Protein AF-A0A9P6FT34-F1 (afdb_monomer)

Mean predicted aligned error: 4.83 Å

Radius of gyration: 18.12 Å; Cα contacts (8 Å, |Δi|>4): 165; chains: 1; bounding box: 45×29×55 Å

InterPro domains:
  IPR000791 Acetate transporter GPR1/Ato2/SatP-like [PF01184] (1-145)
  IPR051633 Acetate Uptake Transporter [PTHR31123] (1-149)

Structure (mmCIF, N/CA/C/O backbone):
data_AF-A0A9P6FT34-F1
#
_entry.id   AF-A0A9P6FT34-F1
#
loop_
_atom_site.group_PDB
_atom_site.id
_atom_site.type_symbol
_atom_site.label_atom_id
_atom_site.label_alt_id
_atom_site.label_comp_id
_atom_site.label_asym_id
_atom_site.label_entity_id
_atom_site.label_seq_id
_atom_site.pdbx_PDB_ins_code
_atom_site.Cartn_x
_atom_site.Cartn_y
_atom_site.Cartn_z
_atom_site.occupancy
_atom_site.B_iso_or_equiv
_atom_site.auth_seq_id
_atom_site.auth_comp_id
_atom_site.auth_asym_id
_atom_site.auth_atom_id
_atom_site.pdbx_PDB_model_num
ATOM 1 N N . VAL A 1 1 ? -8.422 -10.442 0.093 1.00 89.81 1 VAL A N 1
ATOM 2 C CA . VAL A 1 1 ? -9.674 -10.692 -0.668 1.00 89.81 1 VAL A CA 1
ATOM 3 C C . VAL A 1 1 ? -10.761 -11.310 0.201 1.00 89.81 1 VAL A C 1
ATOM 5 O O . VAL A 1 1 ? -11.722 -10.615 0.478 1.00 89.81 1 VAL A O 1
ATOM 8 N N . ILE A 1 2 ? -10.611 -12.550 0.692 1.00 95.38 2 ILE A N 1
ATOM 9 C CA . ILE A 1 2 ? -11.670 -13.236 1.471 1.00 95.38 2 ILE A CA 1
ATOM 10 C C . ILE A 1 2 ? -12.137 -12.408 2.678 1.00 95.38 2 ILE A C 1
ATOM 12 O O . ILE A 1 2 ? -13.333 -12.190 2.832 1.00 95.38 2 ILE A O 1
ATOM 16 N N . ALA A 1 3 ? -11.204 -11.873 3.473 1.00 92.62 3 ALA A N 1
ATOM 17 C CA . ALA A 1 3 ? -11.532 -10.989 4.594 1.00 92.62 3 ALA A CA 1
ATOM 18 C C . ALA A 1 3 ? -12.392 -9.782 4.168 1.00 92.62 3 ALA A C 1
ATOM 20 O O . ALA A 1 3 ? -13.365 -9.464 4.835 1.00 92.62 3 ALA A O 1
ATOM 21 N N . GLY A 1 4 ? -12.110 -9.166 3.015 1.00 93.19 4 GLY A N 1
ATOM 22 C CA . GLY A 1 4 ? -12.901 -8.038 2.516 1.00 93.19 4 GLY A CA 1
ATOM 23 C C . GLY A 1 4 ? -14.328 -8.422 2.119 1.00 93.19 4 GLY A C 1
ATOM 24 O O . GLY A 1 4 ? -15.268 -7.684 2.398 1.00 93.19 4 GLY A O 1
ATOM 25 N N . LEU A 1 5 ? -14.529 -9.612 1.546 1.00 94.94 5 LEU A N 1
ATOM 26 C CA . LEU A 1 5 ? -15.878 -10.119 1.263 1.00 94.94 5 LEU A CA 1
ATOM 27 C C . LEU A 1 5 ? -16.682 -10.349 2.554 1.00 94.94 5 LEU A C 1
ATOM 29 O O . LEU A 1 5 ? -17.882 -10.078 2.592 1.00 94.94 5 LEU A O 1
ATOM 33 N N . LEU A 1 6 ? -16.020 -10.809 3.619 1.00 94.38 6 LEU A N 1
ATOM 34 C CA . LEU A 1 6 ? -16.639 -10.987 4.935 1.00 94.38 6 LEU A CA 1
ATOM 35 C C . LEU A 1 6 ? -16.949 -9.643 5.614 1.00 94.38 6 LEU A C 1
ATOM 37 O O . LEU A 1 6 ? -18.023 -9.492 6.187 1.00 94.38 6 LEU A O 1
ATOM 41 N N . GLU A 1 7 ? -16.074 -8.644 5.488 1.00 91.75 7 GLU A N 1
ATOM 42 C CA . GLU A 1 7 ? -16.335 -7.287 5.988 1.00 91.75 7 GLU A CA 1
ATOM 43 C C . GLU A 1 7 ? -17.532 -6.631 5.288 1.00 91.75 7 GLU A C 1
ATOM 45 O O . GLU A 1 7 ? -18.378 -6.030 5.951 1.00 91.75 7 GLU A O 1
ATOM 50 N N . PHE A 1 8 ? -17.675 -6.805 3.967 1.00 89.88 8 PHE A N 1
ATOM 51 C CA . PHE A 1 8 ? -18.867 -6.335 3.252 1.00 89.88 8 PHE A CA 1
ATOM 52 C C . PHE A 1 8 ? -20.144 -7.004 3.761 1.00 89.88 8 PHE A C 1
ATOM 54 O O . PHE A 1 8 ? -21.155 -6.326 3.949 1.00 89.88 8 PHE A O 1
ATOM 61 N N . ARG A 1 9 ? -20.097 -8.312 4.042 1.00 90.62 9 ARG A N 1
ATOM 62 C CA . ARG A 1 9 ? -21.224 -9.032 4.650 1.00 90.62 9 ARG A CA 1
ATOM 63 C C . ARG A 1 9 ? -21.589 -8.474 6.031 1.00 90.62 9 ARG A C 1
ATOM 65 O O . ARG A 1 9 ? -22.766 -8.462 6.377 1.00 90.62 9 ARG A O 1
ATOM 72 N N . ASN A 1 10 ? -20.608 -7.983 6.784 1.00 90.62 10 ASN A N 1
ATOM 73 C CA . ASN A 1 10 ? 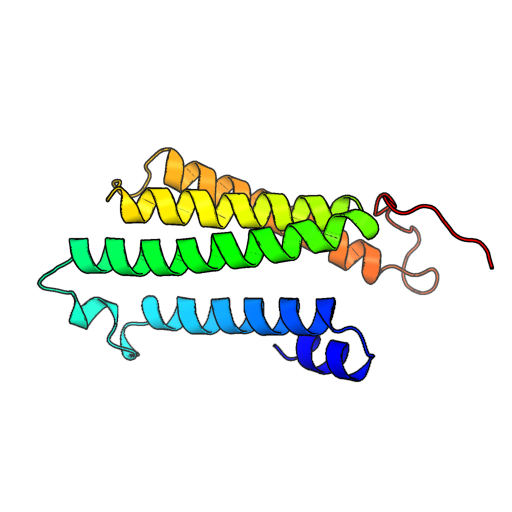-20.804 -7.370 8.098 1.00 90.62 10 ASN A CA 1
ATOM 74 C C . ASN A 1 10 ? -21.192 -5.877 8.029 1.00 90.62 10 ASN A C 1
ATOM 76 O O . ASN A 1 10 ? -21.310 -5.229 9.067 1.00 90.62 10 ASN A O 1
ATOM 80 N N . GLY A 1 11 ? -21.390 -5.314 6.831 1.00 90.19 11 GLY A N 1
ATOM 81 C CA . GLY A 1 11 ? -21.742 -3.902 6.639 1.00 90.19 11 GLY A CA 1
ATOM 82 C C . GLY A 1 11 ? -20.564 -2.929 6.769 1.00 90.19 11 GLY A C 1
ATOM 83 O O . GLY A 1 11 ? -20.767 -1.715 6.748 1.00 90.19 11 GLY A O 1
ATOM 84 N N . ASN A 1 12 ? -19.329 -3.426 6.873 1.00 91.31 12 ASN A N 1
ATOM 85 C CA . ASN A 1 12 ? -18.129 -2.599 6.927 1.00 91.31 12 ASN A CA 1
ATOM 86 C C . ASN A 1 12 ? -17.587 -2.330 5.516 1.00 91.31 12 ASN A C 1
ATOM 88 O O . ASN A 1 12 ? -16.681 -3.004 5.021 1.00 91.31 12 ASN A O 1
ATOM 92 N N . THR A 1 13 ? -18.126 -1.301 4.861 1.00 93.12 13 THR A N 1
ATOM 93 C CA . THR A 1 13 ? -17.718 -0.904 3.502 1.00 93.12 13 THR A CA 1
ATOM 94 C C . THR A 1 13 ? -16.241 -0.513 3.415 1.00 93.12 13 THR A C 1
ATOM 96 O O . THR A 1 13 ? -15.585 -0.804 2.411 1.00 93.12 13 THR A O 1
ATOM 99 N N . PHE A 1 14 ? -15.697 0.126 4.457 1.00 92.44 14 PHE A N 1
ATOM 100 C CA . PHE A 1 14 ? -14.294 0.545 4.483 1.00 92.44 14 PHE A CA 1
ATOM 101 C C . PHE A 1 14 ? -13.353 -0.665 4.547 1.00 92.44 14 PHE A C 1
ATOM 103 O O . PHE A 1 14 ? -12.463 -0.803 3.703 1.00 92.44 14 PHE A O 1
ATOM 110 N N . GLY A 1 15 ? -13.583 -1.575 5.500 1.00 90.31 15 GLY A N 1
ATOM 111 C CA . GLY A 1 15 ? -12.824 -2.822 5.625 1.00 90.31 15 GLY A CA 1
ATOM 112 C C . GLY A 1 15 ? -12.963 -3.698 4.380 1.00 90.31 15 GLY A C 1
ATOM 113 O O . GLY A 1 15 ? -11.969 -4.188 3.843 1.00 90.31 15 GLY A O 1
ATOM 114 N N . GLY A 1 16 ? -14.181 -3.809 3.844 1.00 94.62 16 GLY A N 1
ATOM 115 C CA . GLY A 1 16 ? -14.450 -4.567 2.626 1.00 94.62 16 GLY A CA 1
ATOM 116 C C . GLY A 1 16 ? -13.653 -4.063 1.427 1.00 94.62 16 GLY A C 1
ATOM 117 O O . GLY A 1 16 ? -12.951 -4.836 0.772 1.00 94.62 16 GLY A O 1
ATOM 118 N N . THR A 1 17 ? -13.692 -2.751 1.188 1.00 95.19 17 THR A N 1
ATOM 119 C CA . THR A 1 17 ? -12.965 -2.111 0.083 1.00 95.19 17 THR A CA 1
ATOM 120 C C . THR A 1 17 ? -11.459 -2.286 0.245 1.00 95.19 17 THR A C 1
ATOM 122 O O . THR A 1 17 ? -10.787 -2.744 -0.675 1.00 95.19 17 THR A O 1
ATOM 125 N N . THR A 1 18 ? -10.919 -1.976 1.424 1.00 94.31 18 THR A N 1
ATOM 126 C CA . THR A 1 18 ? -9.469 -2.005 1.658 1.00 94.31 18 THR A CA 1
ATOM 127 C C . THR A 1 18 ? -8.898 -3.425 1.570 1.00 94.31 18 THR A C 1
ATOM 129 O O . THR A 1 18 ? -7.945 -3.649 0.822 1.00 94.31 18 THR A O 1
ATOM 132 N N . PHE A 1 19 ? -9.498 -4.422 2.229 1.00 94.38 19 PHE A N 1
ATOM 133 C CA . PHE A 1 19 ? -8.996 -5.805 2.199 1.00 94.38 19 PHE A CA 1
ATOM 134 C C . PHE A 1 19 ? -9.192 -6.522 0.856 1.00 94.38 19 PHE A C 1
ATOM 136 O O . PHE A 1 19 ? -8.428 -7.445 0.524 1.00 94.38 19 PHE A O 1
ATOM 143 N N . CYS A 1 20 ? -10.214 -6.155 0.079 1.00 96.62 20 CYS A N 1
ATOM 144 C CA . CYS A 1 20 ? -10.355 -6.638 -1.293 1.00 96.62 20 CYS A CA 1
ATOM 145 C C . CYS A 1 20 ? -9.307 -5.994 -2.201 1.00 96.62 20 CYS A C 1
ATOM 147 O O . CYS A 1 20 ? -8.544 -6.733 -2.824 1.00 96.62 20 CYS A O 1
ATOM 149 N N . SER A 1 21 ? -9.205 -4.661 -2.207 1.00 96.88 21 SER A N 1
ATOM 150 C CA . SER A 1 21 ? -8.257 -3.926 -3.051 1.00 96.88 21 SER A CA 1
ATOM 151 C C . SER A 1 21 ? -6.810 -4.334 -2.789 1.00 96.88 21 SER A C 1
ATOM 153 O O . SER A 1 21 ? -6.134 -4.743 -3.725 1.00 96.88 21 SER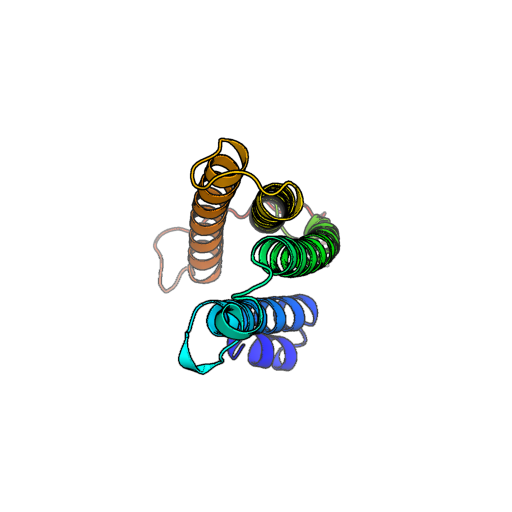 A O 1
ATOM 155 N N . TYR A 1 22 ? -6.336 -4.334 -1.537 1.00 96.50 22 TYR A N 1
ATOM 156 C CA . TYR A 1 22 ? -4.954 -4.747 -1.245 1.00 96.50 22 TYR A CA 1
ATOM 157 C C . TYR A 1 22 ? -4.712 -6.243 -1.482 1.00 96.50 22 TYR A C 1
ATOM 159 O O . TYR A 1 22 ? -3.601 -6.649 -1.809 1.00 96.50 22 TYR A O 1
ATOM 167 N N . GLY A 1 23 ? -5.744 -7.084 -1.364 1.00 96.25 23 GLY A N 1
ATOM 168 C CA . GLY A 1 23 ? -5.640 -8.487 -1.764 1.00 96.25 23 GLY A CA 1
ATOM 169 C C . GLY A 1 23 ? -5.437 -8.647 -3.273 1.00 96.25 23 GLY A C 1
ATOM 170 O O . GLY A 1 23 ? -4.615 -9.454 -3.697 1.00 96.25 23 GLY A O 1
ATOM 171 N N . LEU A 1 24 ? -6.160 -7.860 -4.072 1.00 96.44 24 LEU A N 1
ATOM 172 C CA . LEU A 1 24 ? -6.014 -7.839 -5.525 1.00 96.44 24 LEU A CA 1
ATOM 173 C C . LEU A 1 24 ? -4.708 -7.169 -5.961 1.00 96.44 24 LEU A C 1
ATOM 175 O O . LEU A 1 24 ? -4.097 -7.666 -6.898 1.00 96.44 24 LEU A O 1
ATOM 179 N N . TYR A 1 25 ? -4.232 -6.143 -5.244 1.00 97.06 25 TYR A N 1
ATOM 180 C CA . TYR A 1 25 ? -2.910 -5.540 -5.447 1.00 97.06 25 TYR A CA 1
ATOM 181 C C . TYR A 1 25 ? -1.803 -6.594 -5.448 1.00 97.06 25 TYR A C 1
ATOM 183 O O . TYR A 1 25 ? -0.967 -6.609 -6.345 1.00 97.06 25 TYR A O 1
ATOM 191 N N . TRP A 1 26 ? -1.784 -7.487 -4.453 1.00 96.50 26 TRP A N 1
ATOM 192 C CA . TRP A 1 26 ? -0.740 -8.508 -4.373 1.00 96.50 26 TRP A CA 1
ATOM 193 C C . TRP A 1 26 ? -0.828 -9.506 -5.523 1.00 96.50 26 TRP A C 1
ATOM 195 O O . TRP A 1 26 ? 0.205 -9.910 -6.055 1.00 96.50 26 TRP A O 1
ATOM 205 N N . ILE A 1 27 ? -2.043 -9.862 -5.946 1.00 96.75 27 ILE A N 1
ATOM 206 C CA . ILE A 1 27 ? -2.257 -10.739 -7.100 1.00 96.75 27 ILE A CA 1
ATOM 207 C C . ILE A 1 27 ? -1.762 -10.049 -8.380 1.00 96.75 27 ILE A C 1
ATOM 209 O O . ILE A 1 27 ? -0.936 -10.626 -9.082 1.00 96.75 27 ILE A O 1
ATOM 213 N N . SER A 1 28 ? -2.178 -8.806 -8.649 1.00 96.50 28 SER A N 1
ATOM 214 C CA . SER A 1 28 ? -1.747 -8.052 -9.836 1.00 96.50 28 SER A CA 1
ATOM 215 C C . SER A 1 28 ? -0.257 -7.720 -9.825 1.00 96.50 28 SER A C 1
ATOM 217 O O . SER A 1 28 ? 0.393 -7.765 -10.861 1.00 96.50 28 SER A O 1
ATOM 219 N N . TYR A 1 29 ? 0.332 -7.428 -8.666 1.00 96.31 29 TYR A N 1
ATOM 220 C CA . TYR A 1 29 ? 1.774 -7.207 -8.570 1.00 96.31 29 TYR A CA 1
ATOM 221 C C . TYR A 1 29 ? 2.552 -8.504 -8.829 1.00 96.31 29 TYR A C 1
ATOM 223 O O . TYR A 1 29 ? 3.567 -8.491 -9.519 1.00 96.31 29 TYR A O 1
ATOM 231 N N . SER A 1 30 ? 2.040 -9.649 -8.363 1.00 95.62 30 SER A N 1
ATOM 232 C CA . SER A 1 30 ? 2.645 -10.959 -8.638 1.00 95.62 30 SER A CA 1
ATOM 233 C C . SER A 1 30 ? 2.654 -11.287 -10.132 1.00 95.62 30 SER A C 1
ATOM 235 O O . SER A 1 30 ? 3.628 -11.864 -10.612 1.00 95.62 30 SER A O 1
ATOM 237 N N . THR A 1 31 ? 1.631 -10.879 -10.894 1.00 95.88 31 THR A N 1
ATOM 238 C CA . THR A 1 31 ? 1.624 -11.094 -12.352 1.00 95.88 31 THR A CA 1
ATOM 239 C C . THR A 1 31 ? 2.702 -10.297 -13.086 1.00 95.88 31 THR A C 1
ATOM 241 O O . THR A 1 31 ? 3.125 -10.717 -14.156 1.00 95.88 31 THR A O 1
ATOM 244 N N . LEU A 1 32 ? 3.185 -9.183 -12.522 1.00 94.75 32 LEU A N 1
ATOM 245 C CA . LEU A 1 32 ? 4.325 -8.444 -13.085 1.00 94.75 32 LEU A CA 1
ATOM 246 C C . LEU A 1 32 ? 5.642 -9.215 -12.913 1.00 94.75 32 LEU A C 1
ATOM 248 O O . LEU A 1 32 ? 6.524 -9.137 -13.764 1.00 94.75 32 LEU A O 1
ATOM 252 N N . LEU A 1 33 ? 5.774 -9.958 -11.809 1.00 93.00 33 LEU A N 1
ATOM 253 C CA . LEU A 1 33 ? 7.012 -10.641 -11.422 1.00 93.00 33 LEU A CA 1
ATOM 254 C C . LEU A 1 33 ? 7.118 -12.067 -11.967 1.00 93.00 33 LEU A C 1
ATOM 256 O O . LEU A 1 33 ? 8.220 -12.547 -12.224 1.00 93.00 33 LEU A O 1
ATOM 260 N N . ILE A 1 34 ? 5.993 -12.769 -12.101 1.00 95.81 34 ILE A N 1
ATOM 261 C CA . ILE A 1 34 ? 5.966 -14.165 -12.539 1.00 95.81 34 ILE A CA 1
ATOM 262 C C . ILE A 1 34 ? 6.150 -14.218 -14.070 1.00 95.81 34 ILE A C 1
ATOM 264 O O . ILE A 1 34 ? 5.260 -13.768 -14.797 1.00 95.81 34 ILE A O 1
ATOM 268 N N . PRO A 1 35 ? 7.230 -14.843 -14.589 1.00 94.06 35 PRO A N 1
ATOM 269 C CA . PRO A 1 35 ? 7.526 -14.851 -16.026 1.00 94.06 35 PRO A CA 1
ATOM 270 C C . PRO A 1 35 ? 6.430 -15.470 -16.899 1.00 94.06 35 PRO A C 1
ATOM 272 O O . PRO A 1 35 ? 6.283 -15.086 -18.054 1.00 94.06 35 PRO A O 1
ATOM 275 N N . PHE A 1 36 ? 5.635 -16.393 -16.346 1.00 96.00 36 PHE A N 1
ATOM 276 C CA . PHE A 1 36 ? 4.518 -17.040 -17.043 1.00 96.00 36 PHE A CA 1
ATOM 277 C C . PHE A 1 36 ? 3.508 -16.042 -17.632 1.00 96.00 36 PHE A C 1
ATOM 279 O O . PHE A 1 36 ? 2.964 -16.293 -18.701 1.00 96.00 36 PHE A O 1
ATOM 286 N N . PHE A 1 37 ? 3.276 -14.901 -16.974 1.00 95.19 37 PHE A N 1
ATOM 287 C CA . PHE A 1 37 ? 2.353 -13.880 -17.482 1.00 95.19 37 PHE A CA 1
ATOM 288 C C . PHE A 1 37 ? 2.960 -13.004 -18.587 1.00 95.19 37 PHE A C 1
ATOM 290 O O . PHE A 1 37 ? 2.242 -12.215 -19.192 1.00 95.19 37 PHE A O 1
ATOM 297 N N . GLY A 1 38 ? 4.267 -13.112 -18.850 1.00 94.69 38 GLY A N 1
ATOM 298 C CA . GLY A 1 38 ? 4.928 -12.451 -19.975 1.00 94.69 38 GLY A CA 1
ATOM 299 C C . GLY A 1 38 ? 5.012 -10.923 -19.898 1.00 94.69 38 GLY A C 1
ATOM 300 O O . GLY A 1 38 ? 5.476 -10.315 -20.856 1.00 94.69 38 GLY A O 1
ATOM 301 N N . VAL A 1 39 ? 4.614 -10.292 -18.78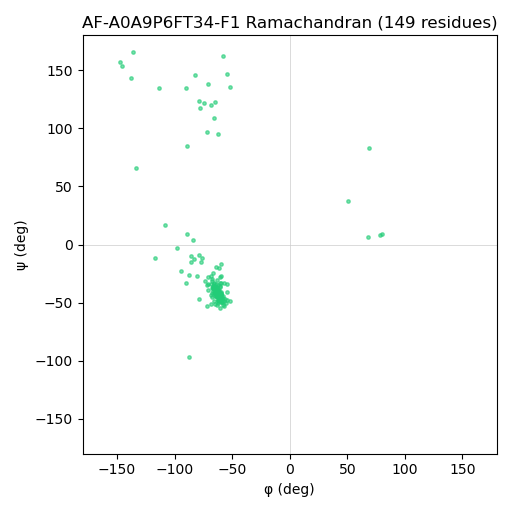5 1.00 94.56 39 VAL A N 1
ATOM 302 C CA . VAL A 1 39 ? 4.566 -8.822 -18.667 1.00 94.56 39 VAL A CA 1
ATOM 303 C C . VAL A 1 39 ? 5.953 -8.212 -18.856 1.00 94.56 39 VAL A C 1
ATOM 305 O O . VAL A 1 39 ? 6.132 -7.397 -19.747 1.00 94.56 39 VAL A O 1
ATOM 308 N N . ALA A 1 40 ? 6.959 -8.645 -18.091 1.00 92.62 40 ALA A N 1
ATOM 309 C CA . ALA A 1 40 ? 8.323 -8.133 -18.248 1.00 92.62 40 ALA A CA 1
ATOM 310 C C . ALA A 1 40 ? 8.935 -8.477 -19.622 1.00 92.62 40 ALA A C 1
ATOM 312 O O . ALA A 1 40 ? 9.667 -7.674 -20.192 1.00 92.62 40 ALA A O 1
ATOM 313 N N . ALA A 1 41 ? 8.602 -9.647 -20.183 1.00 94.25 41 ALA A N 1
ATOM 314 C CA . ALA A 1 41 ? 9.095 -10.073 -21.494 1.00 94.25 41 ALA A CA 1
ATOM 315 C C . ALA A 1 41 ? 8.563 -9.190 -22.636 1.00 94.25 41 ALA A C 1
ATOM 317 O O . ALA A 1 41 ? 9.285 -8.941 -23.597 1.00 94.25 41 ALA A O 1
ATOM 318 N N . ALA A 1 42 ? 7.339 -8.667 -22.510 1.00 95.25 42 ALA A N 1
ATOM 319 C CA . ALA A 1 42 ? 6.758 -7.740 -23.481 1.00 95.25 42 ALA A CA 1
ATOM 320 C C . ALA A 1 42 ? 7.519 -6.404 -23.581 1.00 95.25 42 ALA A C 1
ATOM 322 O O . ALA A 1 42 ? 7.403 -5.714 -24.588 1.00 95.25 42 ALA A O 1
ATOM 323 N N . TYR A 1 43 ? 8.318 -6.060 -22.566 1.00 94.56 43 TYR A N 1
ATOM 324 C CA . TYR A 1 43 ? 9.136 -4.849 -22.522 1.00 94.56 43 TYR A CA 1
ATOM 325 C C . TYR A 1 43 ? 10.639 -5.131 -22.685 1.00 94.56 43 TYR A C 1
ATOM 327 O O . TYR A 1 43 ? 11.460 -4.275 -22.367 1.00 94.56 43 TYR A O 1
ATOM 335 N N . ALA A 1 44 ? 11.036 -6.313 -23.172 1.00 92.94 44 ALA A N 1
ATOM 336 C CA . ALA A 1 44 ? 12.451 -6.691 -23.266 1.00 92.94 44 ALA A CA 1
ATOM 337 C C . ALA A 1 44 ? 13.301 -5.700 -24.090 1.00 92.94 44 ALA A C 1
ATOM 339 O O . ALA A 1 44 ? 14.466 -5.478 -23.766 1.00 92.94 44 ALA A O 1
ATOM 340 N N . GLU A 1 45 ? 12.715 -5.086 -25.120 1.00 94.69 45 GLU A N 1
ATOM 341 C CA . GLU A 1 45 ? 13.369 -4.075 -25.965 1.00 94.69 45 GLU A CA 1
ATOM 342 C C . GLU A 1 45 ? 13.274 -2.648 -25.391 1.00 94.69 45 GLU A C 1
ATOM 344 O O . GLU A 1 45 ? 14.026 -1.767 -25.805 1.00 94.69 45 GLU A O 1
ATOM 349 N N . TYR A 1 46 ? 12.394 -2.427 -24.407 1.00 94.06 46 TYR A N 1
ATOM 350 C CA . TYR A 1 46 ? 12.071 -1.119 -23.824 1.00 94.06 46 TYR A CA 1
ATOM 351 C C . TYR A 1 46 ? 12.059 -1.183 -22.283 1.00 94.06 46 TYR A C 1
ATOM 353 O O . TYR A 1 46 ? 11.010 -1.029 -21.648 1.00 94.06 46 TYR A O 1
ATOM 361 N N . PRO A 1 47 ? 13.218 -1.431 -21.644 1.00 90.12 47 PRO A N 1
ATOM 362 C CA . PRO A 1 47 ? 13.298 -1.609 -20.193 1.00 90.12 47 PRO A CA 1
ATOM 363 C C . PRO A 1 47 ? 12.893 -0.353 -19.409 1.00 90.12 47 PRO A C 1
ATOM 365 O O . PRO A 1 47 ? 12.343 -0.464 -18.313 1.00 90.12 47 PRO A O 1
ATOM 368 N N . ASP A 1 48 ? 13.115 0.834 -19.972 1.00 93.50 48 ASP A N 1
ATOM 369 C CA . ASP A 1 48 ? 12.680 2.090 -19.363 1.00 93.50 48 ASP A CA 1
ATOM 370 C C . ASP A 1 48 ? 11.152 2.202 -19.345 1.00 93.50 48 ASP A C 1
ATOM 372 O O . ASP A 1 48 ? 10.571 2.470 -18.292 1.00 93.50 48 ASP A O 1
ATOM 376 N N . ASP A 1 49 ? 10.477 1.877 -20.447 1.00 95.06 49 ASP A N 1
ATOM 377 C CA . ASP A 1 49 ? 9.012 1.902 -20.512 1.00 95.06 49 ASP A CA 1
ATOM 378 C C . ASP A 1 49 ? 8.379 0.951 -19.483 1.00 95.06 49 ASP A C 1
ATOM 380 O O . ASP A 1 49 ? 7.339 1.268 -18.896 1.00 95.06 49 ASP A O 1
ATOM 384 N N . TYR A 1 50 ? 9.031 -0.183 -19.191 1.00 95.25 50 TYR A N 1
ATOM 385 C CA . TYR A 1 50 ? 8.617 -1.076 -18.106 1.00 95.25 50 TYR A CA 1
ATOM 386 C C . TYR A 1 50 ? 8.698 -0.391 -16.739 1.00 95.25 50 TYR A C 1
ATOM 388 O O . TYR A 1 50 ? 7.744 -0.443 -15.957 1.00 95.25 50 TYR A O 1
ATOM 396 N N . MET A 1 51 ? 9.816 0.278 -16.441 1.00 94.69 51 MET A N 1
ATOM 397 C CA . MET A 1 51 ? 9.988 1.010 -15.182 1.00 94.69 51 MET A CA 1
ATOM 398 C C . MET A 1 51 ? 8.979 2.152 -15.050 1.00 94.69 51 MET A C 1
ATOM 400 O O . MET A 1 51 ? 8.412 2.348 -13.967 1.00 94.69 51 MET A O 1
ATOM 404 N N . THR A 1 52 ? 8.696 2.870 -16.138 1.00 96.56 52 THR A N 1
ATOM 405 C CA . THR A 1 52 ? 7.653 3.895 -16.150 1.00 96.56 52 THR A CA 1
ATOM 406 C C . THR A 1 52 ? 6.280 3.274 -15.878 1.00 96.56 52 THR A C 1
ATOM 408 O O . THR A 1 52 ? 5.576 3.744 -14.985 1.00 96.56 52 THR A O 1
ATOM 411 N N . ALA A 1 53 ? 5.921 2.174 -16.550 1.00 96.38 53 ALA A N 1
ATOM 412 C CA . ALA A 1 53 ? 4.636 1.495 -16.362 1.00 96.38 53 ALA A CA 1
ATOM 413 C C . ALA A 1 53 ? 4.436 0.988 -14.920 1.00 96.38 53 ALA A C 1
ATOM 415 O O . ALA A 1 53 ? 3.391 1.239 -14.310 1.00 96.38 53 ALA A O 1
ATOM 416 N N . VAL A 1 54 ? 5.450 0.334 -14.340 1.00 96.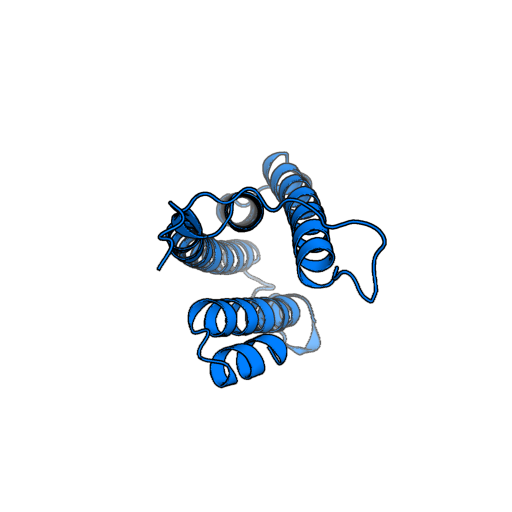69 54 VAL A N 1
ATOM 417 C CA . VAL A 1 54 ? 5.432 -0.117 -12.936 1.00 96.69 54 VAL A CA 1
ATOM 418 C C . VAL A 1 54 ? 5.332 1.076 -11.982 1.00 96.69 54 VAL A C 1
ATOM 420 O O . VAL A 1 54 ? 4.560 1.046 -11.021 1.00 96.69 54 VAL A O 1
ATOM 423 N N . GLY A 1 55 ? 6.061 2.156 -12.264 1.00 97.06 55 GLY A N 1
ATOM 424 C CA . GLY A 1 55 ? 6.020 3.382 -11.477 1.00 97.06 55 GLY A CA 1
ATOM 425 C C . GLY A 1 55 ? 4.649 4.056 -11.488 1.00 97.06 55 GLY A C 1
ATOM 426 O O . GLY A 1 55 ? 4.138 4.426 -10.431 1.00 97.06 55 GLY A O 1
ATOM 427 N N . THR A 1 56 ? 4.006 4.151 -12.653 1.00 97.88 56 THR A N 1
ATOM 428 C CA . THR A 1 56 ? 2.644 4.684 -12.796 1.00 97.88 56 THR A CA 1
ATOM 429 C C . THR A 1 56 ? 1.618 3.801 -12.085 1.00 97.88 56 THR A C 1
ATOM 431 O O . THR A 1 56 ? 0.736 4.320 -11.397 1.00 97.88 56 THR A O 1
ATOM 434 N N . TYR A 1 57 ? 1.759 2.475 -12.178 1.00 97.94 57 TYR A N 1
ATOM 435 C CA . TYR A 1 57 ? 0.940 1.527 -11.421 1.00 97.94 57 TYR A CA 1
ATOM 436 C C . TYR A 1 57 ? 1.045 1.780 -9.906 1.00 97.94 57 TYR A C 1
ATOM 438 O O . TYR A 1 57 ? 0.026 1.927 -9.228 1.00 97.94 57 TYR A O 1
ATOM 446 N N . LEU A 1 58 ? 2.260 1.912 -9.367 1.00 97.94 58 LEU A N 1
ATOM 447 C CA . LEU A 1 58 ? 2.488 2.186 -7.941 1.00 97.94 58 LEU A CA 1
ATOM 448 C C . LEU A 1 58 ? 2.023 3.590 -7.521 1.00 97.94 58 LEU A C 1
ATOM 450 O O . LEU A 1 58 ? 1.559 3.781 -6.393 1.00 97.94 58 LEU A O 1
ATOM 454 N N . LEU A 1 59 ? 2.089 4.573 -8.421 1.00 98.19 59 LEU A N 1
ATOM 455 C CA . LEU A 1 59 ? 1.553 5.912 -8.181 1.00 98.19 59 LEU A CA 1
ATOM 456 C C . LEU A 1 59 ? 0.025 5.880 -8.023 1.00 98.19 59 LEU A C 1
ATOM 458 O O . LEU A 1 59 ? -0.506 6.504 -7.104 1.00 98.19 59 LEU A O 1
ATOM 462 N N . ALA A 1 60 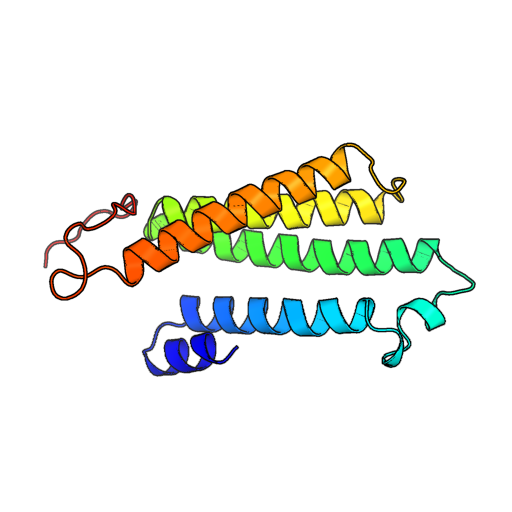? -0.685 5.105 -8.847 1.00 98.19 60 ALA A N 1
ATOM 463 C CA . ALA A 1 60 ? -2.127 4.912 -8.689 1.00 98.19 60 ALA A CA 1
ATOM 464 C C . ALA A 1 60 ? -2.470 4.296 -7.317 1.00 98.19 60 ALA A C 1
ATOM 466 O O . ALA A 1 60 ? -3.382 4.766 -6.632 1.00 98.19 60 ALA A O 1
ATOM 467 N N . TRP A 1 61 ? -1.685 3.312 -6.862 1.00 98.00 61 TRP A N 1
ATOM 468 C CA . TRP A 1 61 ? -1.822 2.737 -5.517 1.00 98.00 61 TRP A CA 1
ATOM 469 C C . TRP A 1 61 ? -1.485 3.720 -4.398 1.00 98.00 61 TRP A C 1
ATOM 471 O O . TRP A 1 61 ? -2.138 3.701 -3.354 1.00 98.00 61 TRP A O 1
ATOM 481 N N . THR A 1 62 ? -0.531 4.623 -4.621 1.00 98.19 62 THR A N 1
ATOM 482 C CA . THR A 1 62 ? -0.232 5.724 -3.695 1.00 98.19 62 THR A CA 1
ATOM 483 C C . THR A 1 62 ? -1.451 6.629 -3.520 1.00 98.19 62 THR A C 1
ATOM 485 O O . THR A 1 62 ? -1.849 6.906 -2.390 1.00 98.19 62 THR A O 1
ATOM 488 N N . ILE A 1 63 ? -2.088 7.036 -4.624 1.00 98.12 63 ILE A N 1
ATOM 489 C CA . ILE A 1 63 ? -3.292 7.881 -4.603 1.00 98.12 63 ILE A CA 1
ATOM 490 C C . ILE A 1 63 ? -4.438 7.159 -3.891 1.00 98.12 63 ILE A C 1
ATOM 492 O O . ILE A 1 63 ? -5.047 7.721 -2.981 1.00 98.12 63 ILE A O 1
ATOM 496 N N . PHE A 1 64 ? -4.703 5.899 -4.248 1.00 97.62 64 PHE A N 1
ATOM 497 C CA . PHE A 1 64 ? -5.724 5.088 -3.581 1.00 97.62 64 PHE A CA 1
ATOM 498 C C . PHE A 1 64 ? -5.477 4.990 -2.068 1.00 97.62 64 PHE A C 1
ATOM 500 O O . PHE A 1 64 ? -6.384 5.222 -1.269 1.00 97.62 64 PHE A O 1
ATOM 507 N N . THR A 1 65 ? -4.237 4.703 -1.668 1.00 97.50 65 THR A N 1
ATOM 508 C CA . THR A 1 65 ? -3.850 4.574 -0.258 1.00 97.50 65 THR A CA 1
ATOM 509 C C . THR A 1 65 ? -3.998 5.898 0.484 1.00 97.50 65 THR A C 1
ATOM 511 O O . THR A 1 65 ? -4.482 5.907 1.613 1.00 97.50 65 THR A O 1
ATOM 514 N N . PHE A 1 66 ? -3.657 7.021 -0.152 1.00 97.06 66 PHE A N 1
ATOM 515 C CA . PHE A 1 66 ? -3.861 8.354 0.410 1.00 97.06 66 PHE A CA 1
ATOM 516 C C . PHE A 1 66 ? -5.349 8.658 0.631 1.00 97.06 66 PHE A C 1
ATOM 518 O O . PHE A 1 66 ? -5.724 9.121 1.707 1.00 97.06 66 PHE A O 1
ATOM 525 N N . LEU A 1 67 ? -6.217 8.333 -0.334 1.00 96.81 67 LEU A N 1
ATOM 526 C CA . LEU A 1 67 ? -7.666 8.477 -0.162 1.00 96.81 67 LEU A CA 1
ATOM 527 C C . LEU A 1 67 ? -8.161 7.639 1.022 1.00 96.81 67 LEU A C 1
ATOM 529 O O . LEU A 1 67 ? -8.853 8.165 1.892 1.00 96.81 67 LEU A O 1
ATOM 533 N N . MET A 1 68 ? -7.748 6.372 1.112 1.00 95.44 68 MET A N 1
ATOM 534 C CA . MET A 1 68 ? -8.103 5.510 2.244 1.00 95.44 68 MET A CA 1
ATOM 535 C C . MET A 1 68 ? -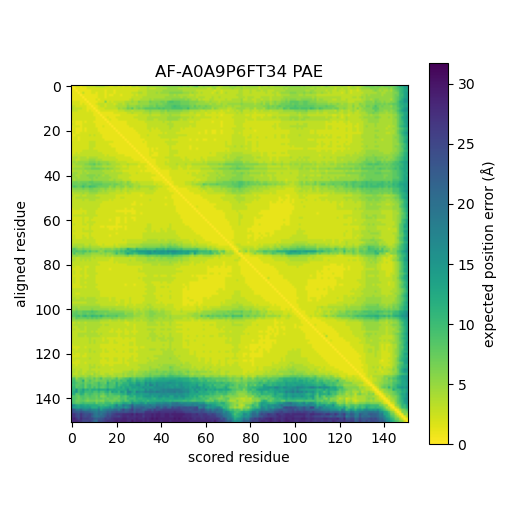7.565 6.049 3.573 1.00 95.44 68 MET A C 1
ATOM 537 O O . MET A 1 68 ? -8.283 6.024 4.569 1.00 95.44 68 MET A O 1
ATOM 541 N N . TRP A 1 69 ? -6.349 6.602 3.589 1.00 95.50 69 TRP A N 1
ATOM 542 C CA . TRP A 1 69 ? -5.752 7.217 4.773 1.00 95.50 69 TRP A CA 1
ATOM 543 C C . TRP A 1 69 ? -6.620 8.350 5.328 1.00 95.50 69 TRP A C 1
ATOM 545 O O . TRP A 1 69 ? -6.889 8.367 6.530 1.00 95.50 69 TRP A O 1
ATOM 555 N N . THR A 1 70 ? -7.160 9.232 4.479 1.00 94.06 70 THR A N 1
ATOM 556 C CA . THR A 1 70 ? -8.046 10.318 4.947 1.00 94.06 70 THR A CA 1
ATOM 557 C C . THR A 1 70 ? -9.307 9.809 5.655 1.00 94.06 70 THR A C 1
ATOM 559 O O . THR A 1 70 ? -9.817 10.460 6.569 1.00 94.06 70 THR A O 1
ATOM 562 N N . LEU A 1 71 ? -9.780 8.610 5.301 1.00 92.62 71 LEU A N 1
ATOM 563 C CA . LEU A 1 71 ? -10.938 7.975 5.932 1.00 92.62 71 LEU A CA 1
ATOM 564 C C . LEU A 1 71 ? -10.606 7.367 7.308 1.00 92.62 71 LEU A C 1
ATOM 566 O O . LEU A 1 71 ? -11.512 7.101 8.097 1.00 92.62 71 LEU A O 1
ATOM 570 N N . THR A 1 72 ? -9.323 7.201 7.647 1.00 89.75 72 THR A N 1
ATOM 571 C CA . THR A 1 72 ? -8.893 6.632 8.936 1.00 89.75 72 THR A CA 1
ATOM 572 C C . THR A 1 72 ? -8.846 7.645 10.081 1.00 89.75 72 THR A C 1
ATOM 574 O O . THR A 1 72 ? -8.788 7.236 11.242 1.00 89.75 72 THR A O 1
ATOM 577 N N . PHE A 1 73 ? -8.931 8.953 9.816 1.00 88.00 73 PHE A N 1
ATOM 578 C CA . PHE A 1 73 ? -8.738 9.997 10.838 1.00 88.00 73 PHE A CA 1
ATOM 579 C C . PHE A 1 73 ? -9.743 9.962 11.996 1.00 88.00 73 PHE A C 1
ATOM 581 O O . PHE A 1 73 ? -9.463 10.484 13.071 1.00 88.00 73 PHE A O 1
ATOM 588 N N . LYS A 1 74 ? -10.900 9.320 11.804 1.00 81.62 74 LYS A N 1
ATOM 589 C CA . LYS A 1 74 ? -11.918 9.128 12.851 1.00 81.62 74 LYS A CA 1
ATOM 590 C C . LYS A 1 74 ? -11.860 7.757 13.535 1.00 81.62 74 LYS A C 1
ATOM 592 O O . LYS A 1 74 ? -12.645 7.521 14.447 1.00 81.62 74 LYS A O 1
ATOM 597 N N . SER A 1 75 ? -10.970 6.866 13.096 1.00 80.50 75 SER A N 1
ATOM 598 C CA . SER A 1 75 ? -10.869 5.489 13.592 1.00 80.50 75 SER A CA 1
ATOM 599 C C . SER A 1 75 ? -9.946 5.400 14.816 1.00 80.50 75 SER A C 1
ATOM 601 O O . SER A 1 75 ? -10.354 5.675 15.946 1.00 80.50 75 SER A O 1
ATOM 603 N N . ASN A 1 76 ? -8.684 5.050 14.607 1.00 85.75 76 ASN A N 1
ATOM 604 C CA . ASN A 1 76 ? -7.652 4.968 15.623 1.00 85.75 76 ASN A CA 1
ATOM 605 C C . ASN A 1 76 ? -6.284 5.327 15.019 1.00 85.75 76 ASN A C 1
ATOM 607 O O . ASN A 1 76 ? -6.077 5.269 13.804 1.00 85.75 76 ASN A O 1
ATOM 611 N N . LEU A 1 77 ? -5.362 5.744 15.881 1.00 88.62 77 LEU A N 1
ATOM 612 C CA . LEU A 1 77 ? -4.042 6.230 15.504 1.00 88.62 77 LEU A CA 1
ATOM 613 C C . LEU A 1 77 ? -3.218 5.139 14.825 1.00 88.62 77 LEU A C 1
ATOM 615 O O . LEU A 1 77 ? -2.560 5.427 13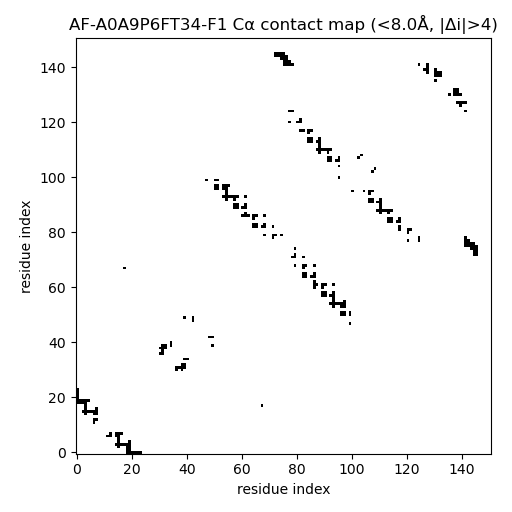.831 1.00 88.62 77 LEU A O 1
ATOM 619 N N . ALA A 1 78 ? -3.293 3.899 15.311 1.00 91.38 78 ALA A N 1
ATOM 620 C CA . ALA A 1 78 ? -2.552 2.782 14.730 1.00 91.38 78 ALA A CA 1
ATOM 621 C C . ALA A 1 78 ? -2.946 2.526 13.263 1.00 91.38 78 ALA A C 1
ATOM 623 O O . ALA A 1 78 ? -2.076 2.411 12.402 1.00 91.38 78 ALA A O 1
ATOM 624 N N . SER A 1 79 ? -4.245 2.543 12.954 1.00 89.81 79 SER A N 1
ATOM 625 C CA . SER A 1 79 ? -4.763 2.393 11.587 1.00 89.81 79 SER A CA 1
ATOM 626 C C . SER A 1 79 ? -4.376 3.579 10.703 1.00 89.81 79 SER A C 1
ATOM 628 O O . SER A 1 79 ? -3.980 3.392 9.557 1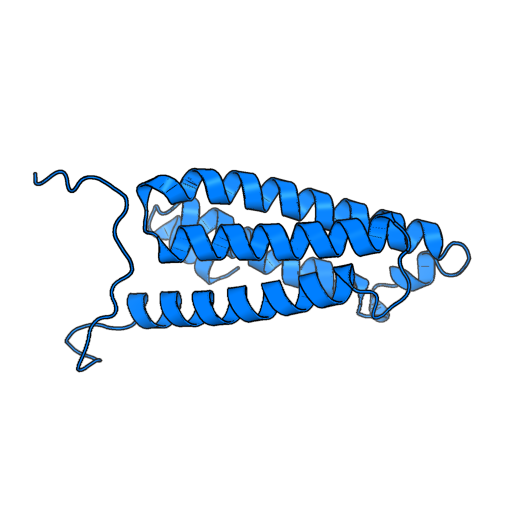.00 89.81 79 SER A O 1
ATOM 630 N N . SER A 1 80 ? -4.424 4.804 11.233 1.00 93.75 80 SER A N 1
ATOM 631 C CA . SER A 1 80 ? -3.967 5.984 10.489 1.00 93.75 80 SER A CA 1
ATOM 632 C C . SER A 1 80 ? -2.473 5.921 10.164 1.00 93.75 80 SER A C 1
ATOM 634 O O . SER A 1 80 ? -2.081 6.144 9.018 1.00 93.75 80 SER A O 1
ATOM 636 N N . LEU A 1 81 ? -1.635 5.538 11.132 1.00 94.94 81 LEU A N 1
ATOM 637 C CA . LEU A 1 81 ? -0.199 5.349 10.920 1.00 94.94 81 LEU A CA 1
ATOM 638 C C . LEU A 1 81 ? 0.089 4.229 9.917 1.00 94.94 81 LEU A C 1
ATOM 640 O O . LEU A 1 81 ? 0.965 4.388 9.071 1.00 94.94 81 LEU A O 1
ATOM 644 N N . LEU A 1 82 ? -0.674 3.135 9.959 1.00 96.06 82 LEU A N 1
ATOM 645 C CA . LEU A 1 82 ? -0.557 2.037 9.003 1.00 96.06 82 LEU A CA 1
ATOM 646 C C . LEU A 1 82 ? -0.749 2.517 7.561 1.00 96.06 82 LEU A C 1
ATOM 648 O O . LEU A 1 82 ? 0.117 2.284 6.719 1.00 96.06 82 LEU A O 1
ATOM 652 N N . PHE A 1 83 ? -1.849 3.220 7.276 1.00 96.25 83 PHE A N 1
ATOM 653 C CA . PHE A 1 83 ? -2.118 3.727 5.928 1.00 96.25 83 PHE A CA 1
ATOM 654 C C . PHE A 1 83 ? -1.139 4.830 5.512 1.00 96.25 83 PHE A C 1
ATOM 656 O O . PHE A 1 83 ? -0.758 4.890 4.345 1.00 96.25 83 PHE A O 1
ATOM 663 N N . PHE A 1 84 ? -0.682 5.663 6.450 1.00 97.06 84 PHE A N 1
ATOM 664 C CA . PHE A 1 84 ? 0.339 6.673 6.179 1.00 97.06 84 PHE A CA 1
ATOM 665 C C . PHE A 1 84 ? 1.674 6.043 5.758 1.00 97.06 84 PHE A C 1
ATOM 667 O O . PHE A 1 84 ? 2.223 6.379 4.707 1.00 97.06 84 PHE A O 1
ATOM 674 N N . CYS A 1 85 ? 2.181 5.089 6.545 1.00 97.56 85 CYS A N 1
ATOM 675 C CA . CYS A 1 85 ? 3.426 4.387 6.241 1.00 97.56 85 CYS A CA 1
ATOM 676 C C . CYS A 1 85 ? 3.312 3.556 4.954 1.00 97.56 85 CYS A C 1
ATOM 678 O O . CYS A 1 85 ? 4.252 3.538 4.152 1.00 97.56 85 CYS A O 1
ATOM 680 N N . LEU A 1 86 ? 2.152 2.937 4.707 1.00 97.75 86 LEU A N 1
ATOM 681 C CA . LEU A 1 86 ? 1.880 2.225 3.460 1.00 97.75 86 LEU A CA 1
ATOM 682 C C . LEU A 1 86 ? 1.877 3.180 2.257 1.00 97.75 86 LEU A C 1
ATOM 684 O O . LEU A 1 86 ? 2.493 2.888 1.234 1.00 97.75 86 LEU A O 1
ATOM 688 N N . GLY A 1 87 ? 1.254 4.353 2.396 1.00 97.56 87 GLY A N 1
ATOM 689 C CA . GLY A 1 87 ? 1.245 5.389 1.364 1.00 97.56 87 GLY A CA 1
ATOM 690 C C . GLY A 1 87 ? 2.656 5.862 1.015 1.00 97.56 87 GLY A C 1
ATOM 691 O O . GLY A 1 87 ? 2.997 5.948 -0.161 1.00 97.56 87 GLY A O 1
ATOM 692 N N . LEU A 1 88 ? 3.511 6.079 2.020 1.00 98.00 88 LEU A N 1
ATOM 693 C CA . LEU A 1 88 ? 4.927 6.403 1.808 1.00 98.00 88 LEU A CA 1
ATOM 694 C C . LEU A 1 88 ? 5.707 5.257 1.150 1.00 98.00 88 LEU A C 1
ATOM 696 O O . LEU A 1 88 ? 6.565 5.506 0.305 1.00 98.00 88 LEU A O 1
ATOM 700 N N . THR A 1 89 ? 5.389 4.005 1.492 1.00 98.06 89 THR A N 1
ATOM 701 C CA . THR A 1 89 ? 5.992 2.823 0.858 1.00 98.06 89 THR A CA 1
ATOM 702 C C . THR A 1 89 ? 5.734 2.827 -0.648 1.00 98.06 89 THR A C 1
ATOM 704 O O . THR A 1 89 ? 6.685 2.704 -1.428 1.00 98.06 89 THR A O 1
ATOM 707 N N . TYR A 1 90 ? 4.474 3.029 -1.055 1.00 98.06 90 TYR A N 1
ATOM 708 C CA . TYR A 1 90 ? 4.101 3.119 -2.467 1.00 98.06 90 TYR A CA 1
ATOM 709 C C . TYR A 1 90 ? 4.667 4.361 -3.144 1.00 98.06 90 TYR A C 1
ATOM 711 O O . TYR A 1 90 ? 5.201 4.239 -4.243 1.00 98.06 90 TYR A O 1
ATOM 719 N N . LEU A 1 91 ? 4.639 5.519 -2.478 1.00 98.25 91 LEU A N 1
ATOM 720 C CA . LEU A 1 91 ? 5.164 6.765 -3.031 1.00 98.25 91 LEU A CA 1
ATOM 721 C C . LEU A 1 91 ? 6.653 6.639 -3.364 1.00 98.25 91 LEU A C 1
ATOM 723 O O . LEU A 1 91 ? 7.068 6.955 -4.475 1.00 98.25 91 LEU A O 1
ATOM 727 N N . PHE A 1 92 ? 7.463 6.148 -2.425 1.00 98.06 92 PHE A N 1
ATOM 728 C CA . PHE A 1 92 ? 8.897 5.979 -2.652 1.00 98.06 92 PHE A CA 1
ATOM 729 C C . PHE A 1 92 ? 9.191 4.906 -3.703 1.00 98.06 92 PHE A C 1
ATOM 731 O O . PHE A 1 92 ? 10.107 5.077 -4.505 1.00 98.06 92 PHE A O 1
ATOM 738 N N . SER A 1 93 ? 8.397 3.833 -3.752 1.00 97.19 93 SER A N 1
ATOM 739 C CA . SER A 1 93 ? 8.528 2.812 -4.796 1.00 97.19 93 SER A CA 1
ATOM 740 C C . SER A 1 93 ? 8.199 3.383 -6.185 1.00 97.19 93 SER A C 1
ATOM 742 O O . SER A 1 93 ? 8.977 3.213 -7.124 1.00 97.19 93 SER A O 1
ATOM 744 N N . ALA A 1 94 ? 7.116 4.161 -6.292 1.00 97.88 94 ALA A N 1
ATOM 745 C CA . ALA A 1 94 ? 6.713 4.847 -7.515 1.00 97.88 94 ALA A CA 1
ATOM 746 C C . ALA A 1 94 ? 7.778 5.846 -7.982 1.00 97.88 94 ALA A C 1
ATOM 748 O O . ALA A 1 94 ? 8.183 5.799 -9.138 1.00 97.88 94 ALA A O 1
ATOM 749 N N . VAL A 1 95 ? 8.289 6.697 -7.083 1.00 97.81 95 VAL A N 1
ATOM 750 C CA . VAL A 1 95 ? 9.360 7.658 -7.399 1.00 97.81 95 VAL A CA 1
ATOM 751 C C . VAL A 1 95 ? 10.629 6.938 -7.846 1.00 97.81 95 VAL A C 1
ATOM 753 O O . VAL A 1 95 ? 11.223 7.329 -8.846 1.00 97.81 95 VAL A O 1
ATOM 756 N N . SER A 1 96 ? 11.031 5.867 -7.154 1.00 97.19 96 SER A N 1
ATOM 757 C CA . SER A 1 96 ? 12.213 5.096 -7.544 1.00 97.19 96 SER A CA 1
ATOM 758 C C . SER A 1 96 ? 12.081 4.501 -8.947 1.00 97.19 96 SER A C 1
ATOM 760 O O . SER A 1 96 ? 13.079 4.439 -9.661 1.00 97.19 96 SER A O 1
ATOM 762 N N . SER A 1 97 ? 10.880 4.063 -9.331 1.00 96.12 97 SER A N 1
ATOM 763 C CA . SER A 1 97 ? 10.619 3.470 -10.644 1.00 96.12 97 SER A CA 1
ATOM 764 C C . SER A 1 97 ? 10.490 4.533 -11.742 1.00 96.12 97 SER A C 1
ATOM 766 O O . SER A 1 97 ? 11.147 4.426 -12.769 1.00 96.12 97 SER A O 1
ATOM 768 N N . LEU A 1 98 ? 9.717 5.601 -11.506 1.00 97.12 98 LEU A N 1
ATOM 769 C CA . LEU A 1 98 ? 9.489 6.691 -12.468 1.00 97.12 98 LEU A CA 1
ATOM 770 C C . LEU A 1 98 ? 10.738 7.532 -12.744 1.00 97.12 98 LEU A C 1
ATOM 772 O O . LEU A 1 98 ? 10.866 8.096 -13.823 1.00 97.12 98 LEU A O 1
ATOM 776 N N . ALA A 1 99 ? 11.645 7.646 -11.775 1.00 96.62 99 ALA A N 1
ATOM 777 C CA . ALA A 1 99 ? 12.923 8.326 -11.964 1.00 96.62 99 ALA A CA 1
ATOM 778 C C . ALA A 1 99 ? 14.029 7.385 -12.478 1.00 96.62 99 ALA A C 1
ATOM 780 O O . ALA A 1 99 ? 15.189 7.787 -12.498 1.00 96.62 99 ALA A O 1
ATOM 781 N N . HIS A 1 100 ? 13.688 6.144 -12.861 1.00 94.19 100 HIS A N 1
ATOM 782 C CA . HIS A 1 100 ? 14.620 5.137 -13.386 1.00 94.19 100 HIS A CA 1
ATOM 783 C C . HIS A 1 100 ? 15.851 4.947 -12.486 1.00 94.19 100 HIS A C 1
ATOM 785 O O . HIS A 1 100 ? 16.984 4.792 -12.946 1.00 94.19 100 HIS A O 1
ATOM 791 N N . LEU A 1 101 ? 15.646 5.007 -11.165 1.00 94.56 101 LEU A N 1
ATOM 792 C CA . LEU A 1 101 ? 16.754 4.937 -10.223 1.00 94.56 101 LEU A CA 1
ATOM 793 C C . LEU A 1 101 ? 17.322 3.521 -10.192 1.00 94.56 101 LEU A C 1
ATOM 795 O O . LEU A 1 101 ? 16.585 2.537 -10.113 1.00 94.56 101 LEU A O 1
ATOM 799 N N . ALA A 1 102 ? 18.651 3.432 -10.156 1.00 92.94 102 ALA A N 1
ATOM 800 C CA . ALA A 1 102 ? 19.348 2.157 -10.086 1.00 92.94 102 ALA A CA 1
ATOM 801 C C . ALA A 1 102 ? 18.868 1.303 -8.890 1.00 92.94 102 ALA A C 1
ATOM 803 O O . ALA A 1 102 ? 18.559 1.844 -7.817 1.00 92.94 102 ALA A O 1
ATOM 804 N N . PRO A 1 103 ? 18.840 -0.035 -9.022 1.00 89.69 103 PRO A N 1
ATOM 805 C CA . PRO A 1 103 ? 18.542 -0.926 -7.908 1.00 89.69 103 PRO A CA 1
ATOM 806 C C . PRO A 1 103 ? 19.420 -0.625 -6.684 1.00 89.69 103 PRO A C 1
ATOM 808 O O . PRO A 1 103 ? 20.625 -0.412 -6.796 1.00 89.69 103 PRO A O 1
ATOM 811 N N . GLY A 1 104 ? 18.818 -0.589 -5.493 1.00 90.56 104 GLY A N 1
ATOM 812 C CA . GLY A 1 104 ? 19.539 -0.300 -4.247 1.00 90.56 104 GLY A CA 1
ATOM 813 C C . GLY A 1 104 ? 19.821 1.185 -3.972 1.00 90.56 104 GLY A C 1
ATOM 814 O O . GLY A 1 104 ? 20.527 1.493 -3.003 1.00 90.56 104 GLY A O 1
ATOM 815 N N . ASN A 1 105 ? 19.254 2.100 -4.765 1.00 95.50 105 ASN A N 1
ATOM 816 C CA . ASN A 1 105 ? 19.264 3.535 -4.477 1.00 95.50 105 ASN A CA 1
ATOM 817 C C . ASN A 1 105 ? 18.608 3.870 -3.118 1.00 95.50 105 ASN A C 1
ATOM 819 O O . ASN A 1 105 ? 17.859 3.074 -2.542 1.00 95.50 105 ASN A O 1
ATOM 823 N N . LEU A 1 106 ? 18.884 5.072 -2.605 1.00 96.81 106 LEU A N 1
ATOM 824 C CA . LEU A 1 106 ? 18.400 5.517 -1.296 1.00 96.81 106 LEU A CA 1
ATOM 825 C C . LEU A 1 106 ? 16.866 5.532 -1.199 1.00 96.81 106 LEU A C 1
ATOM 827 O O . LEU A 1 106 ? 16.325 5.112 -0.179 1.00 96.81 106 LEU A O 1
ATOM 831 N N . VAL A 1 107 ? 16.167 5.970 -2.250 1.00 96.81 107 VAL A N 1
ATOM 832 C CA . VAL A 1 107 ? 14.697 6.063 -2.274 1.00 96.81 107 VAL A CA 1
ATOM 833 C C . VAL A 1 107 ? 14.066 4.668 -2.262 1.00 96.81 107 VAL A C 1
ATOM 835 O O . VAL A 1 107 ? 13.152 4.410 -1.481 1.00 96.81 107 VAL A O 1
ATOM 838 N N . GLY A 1 108 ? 14.604 3.730 -3.044 1.00 96.06 108 GLY A N 1
ATOM 839 C CA . GLY A 1 108 ? 14.182 2.328 -3.031 1.00 96.06 108 GLY A CA 1
ATOM 840 C C . GLY A 1 108 ? 14.415 1.657 -1.672 1.00 96.06 108 GLY A C 1
ATOM 841 O O . GLY A 1 108 ? 13.546 0.943 -1.172 1.00 96.06 108 GLY A O 1
ATOM 842 N N . LYS A 1 109 ? 15.545 1.946 -1.011 1.00 96.88 109 LYS A N 1
ATOM 843 C CA . LYS A 1 109 ? 15.803 1.485 0.366 1.00 96.88 109 LYS A CA 1
ATOM 844 C C . LYS A 1 109 ? 14.831 2.104 1.372 1.00 96.88 109 LYS A C 1
ATOM 846 O O . LYS A 1 109 ? 14.346 1.394 2.250 1.00 96.88 109 LYS A O 1
ATOM 851 N N . ALA A 1 110 ? 14.515 3.391 1.229 1.00 97.06 110 ALA A N 1
ATOM 852 C CA . ALA A 1 110 ? 13.526 4.067 2.063 1.00 97.06 110 ALA A CA 1
ATOM 853 C C . ALA A 1 110 ? 12.127 3.451 1.891 1.00 97.06 110 ALA A C 1
ATOM 855 O O . ALA A 1 110 ? 11.453 3.210 2.890 1.00 97.06 110 ALA A O 1
ATOM 856 N N . SER A 1 111 ? 11.723 3.115 0.658 1.00 97.19 111 SER A N 1
ATOM 857 C CA . SER A 1 111 ? 10.486 2.364 0.388 1.00 97.19 111 SER A CA 1
ATOM 858 C C . SER A 1 111 ? 10.463 1.037 1.153 1.00 97.19 111 SER A C 1
ATOM 860 O O . SER A 1 111 ? 9.524 0.785 1.907 1.00 97.19 111 SER A O 1
ATOM 862 N N . GLY A 1 112 ? 11.528 0.231 1.058 1.00 96.19 112 GLY A N 1
ATOM 863 C CA . GLY A 1 112 ? 11.634 -1.030 1.802 1.00 96.19 112 GLY A CA 1
ATOM 864 C C . GLY A 1 112 ? 11.574 -0.845 3.324 1.00 96.19 112 GLY A C 1
ATOM 865 O O . GLY A 1 112 ? 10.861 -1.579 4.009 1.00 96.19 112 GLY A O 1
ATOM 866 N N . GLY A 1 113 ? 12.261 0.172 3.855 1.00 97.44 113 GLY A N 1
ATOM 867 C CA . GLY A 1 113 ? 12.220 0.527 5.277 1.00 97.44 113 GLY A CA 1
ATOM 868 C C . GLY A 1 113 ? 10.816 0.901 5.760 1.00 97.44 113 GLY A C 1
ATOM 869 O O . GLY A 1 113 ? 10.350 0.372 6.769 1.00 97.44 113 GLY A O 1
ATOM 870 N N . MET A 1 114 ? 10.107 1.745 5.005 1.00 97.31 114 MET A N 1
ATOM 871 C CA . MET A 1 114 ? 8.711 2.092 5.294 1.00 97.31 114 MET A CA 1
ATOM 872 C C . MET A 1 114 ? 7.787 0.873 5.202 1.00 97.31 114 MET A C 1
ATOM 874 O O . MET A 1 114 ? 6.886 0.731 6.031 1.00 97.31 114 MET A O 1
ATOM 878 N N . GLY A 1 115 ? 8.043 -0.042 4.264 1.00 97.00 115 GLY A N 1
ATOM 879 C CA . GLY A 1 115 ? 7.303 -1.297 4.139 1.00 97.00 115 GLY A CA 1
ATOM 880 C C . GLY A 1 115 ? 7.456 -2.192 5.370 1.00 97.00 115 GLY A C 1
ATOM 881 O O . GLY A 1 115 ? 6.469 -2.734 5.868 1.00 97.00 115 GLY A O 1
ATOM 882 N N . MET A 1 116 ? 8.667 -2.285 5.929 1.00 97.88 116 MET A N 1
ATOM 883 C CA . MET A 1 116 ? 8.904 -3.020 7.178 1.00 97.88 116 MET A CA 1
ATOM 884 C C . MET A 1 116 ? 8.172 -2.387 8.365 1.00 97.88 116 MET A C 1
ATOM 886 O O . MET A 1 116 ? 7.519 -3.099 9.125 1.00 97.88 116 MET A O 1
ATOM 890 N N . ILE A 1 117 ? 8.219 -1.056 8.500 1.00 97.75 117 ILE A N 1
ATOM 891 C CA . ILE A 1 117 ? 7.476 -0.333 9.548 1.00 97.75 117 ILE A CA 1
ATOM 892 C C . ILE A 1 117 ? 5.970 -0.588 9.406 1.00 97.75 117 ILE A C 1
ATOM 894 O O . ILE A 1 117 ? 5.303 -0.922 10.383 1.00 97.75 117 ILE A O 1
ATOM 898 N N . THR A 1 118 ? 5.449 -0.495 8.181 1.00 97.31 118 THR A N 1
ATOM 899 C CA . THR A 1 118 ? 4.038 -0.754 7.868 1.00 97.31 118 THR A CA 1
ATOM 900 C C . THR A 1 118 ? 3.624 -2.163 8.283 1.00 97.31 118 THR A C 1
ATOM 902 O O . THR A 1 118 ? 2.596 -2.329 8.936 1.00 97.31 118 THR A O 1
ATOM 905 N N . SER A 1 119 ? 4.438 -3.171 7.955 1.00 96.75 119 SER A N 1
ATOM 906 C CA . SER A 1 119 ? 4.190 -4.566 8.337 1.00 96.75 119 SER A CA 1
ATOM 907 C C . SER A 1 119 ? 4.130 -4.733 9.858 1.00 96.75 119 SER A C 1
ATOM 909 O O . SER A 1 119 ? 3.184 -5.322 10.377 1.00 96.75 119 SER A O 1
ATOM 911 N N . SER A 1 120 ? 5.073 -4.140 10.594 1.00 97.06 120 SER A N 1
ATOM 912 C CA . SER A 1 120 ? 5.080 -4.177 12.062 1.00 97.06 120 SER A CA 1
ATOM 913 C C . SER A 1 120 ? 3.819 -3.554 12.672 1.00 97.06 120 SER A C 1
ATOM 915 O O . SER A 1 120 ? 3.231 -4.125 13.591 1.00 97.06 120 SER A O 1
ATOM 917 N N . ILE A 1 121 ? 3.358 -2.415 12.141 1.00 95.69 121 ILE A N 1
ATOM 918 C CA . ILE A 1 121 ? 2.107 -1.780 12.587 1.00 95.69 121 ILE A CA 1
ATOM 919 C C . ILE A 1 121 ? 0.896 -2.656 12.229 1.00 95.69 121 ILE A C 1
ATOM 921 O O . ILE A 1 121 ? -0.038 -2.758 13.023 1.00 95.69 121 ILE A O 1
ATOM 925 N N . ALA A 1 122 ? 0.906 -3.322 11.071 1.00 94.94 122 ALA A N 1
ATOM 926 C CA . ALA A 1 122 ? -0.174 -4.216 10.655 1.00 94.94 122 ALA A CA 1
ATOM 927 C C . ALA A 1 122 ? -0.318 -5.410 11.602 1.00 94.94 122 ALA A C 1
ATOM 929 O O . ALA A 1 122 ? -1.427 -5.717 12.035 1.00 94.94 122 ALA A O 1
ATOM 930 N N . TRP A 1 123 ? 0.801 -6.027 11.990 1.00 94.94 123 TRP A N 1
ATOM 931 C CA . TRP A 1 123 ? 0.813 -7.085 13.000 1.00 94.94 123 TRP A CA 1
ATOM 932 C C . TRP A 1 123 ? 0.337 -6.593 14.365 1.00 94.94 123 TRP A C 1
ATOM 934 O O . TRP A 1 123 ? -0.408 -7.304 15.037 1.00 94.94 123 TRP A O 1
ATOM 944 N N . TYR A 1 124 ? 0.708 -5.372 14.758 1.00 93.69 124 TYR A N 1
ATOM 945 C CA . TYR A 1 124 ? 0.201 -4.757 15.983 1.00 93.69 124 TYR A CA 1
ATOM 946 C C . TYR A 1 124 ? -1.322 -4.576 15.951 1.00 93.69 124 TYR A C 1
ATOM 948 O O . TYR A 1 124 ? -1.998 -4.968 16.900 1.00 93.69 124 TYR A O 1
ATOM 956 N N . CYS A 1 125 ? -1.868 -4.036 14.855 1.00 92.19 125 CYS A N 1
ATOM 957 C CA . CYS A 1 125 ? -3.314 -3.861 14.692 1.00 92.19 125 CYS A CA 1
ATOM 958 C C . CYS A 1 125 ? -4.036 -5.213 14.716 1.00 92.19 125 CYS A C 1
ATOM 960 O O . CYS A 1 125 ? -4.985 -5.380 15.472 1.00 92.19 125 CYS A O 1
ATOM 962 N N . ALA A 1 126 ? -3.530 -6.206 13.977 1.00 91.88 126 ALA A N 1
ATOM 963 C CA . ALA A 1 126 ? -4.102 -7.549 13.963 1.00 91.88 126 ALA A CA 1
ATOM 964 C C . ALA A 1 126 ? -4.096 -8.194 15.357 1.00 91.88 126 ALA A C 1
ATOM 966 O O . ALA A 1 126 ? -5.098 -8.764 15.775 1.00 91.88 126 ALA A O 1
ATOM 967 N N . MET A 1 127 ? -2.994 -8.077 16.106 1.00 91.44 127 MET A N 1
ATOM 968 C CA . MET A 1 127 ? -2.921 -8.587 17.476 1.00 91.44 127 MET A CA 1
ATOM 969 C C . MET A 1 127 ? -3.914 -7.871 18.395 1.00 91.44 127 MET A C 1
ATOM 971 O O . MET A 1 127 ? -4.589 -8.523 19.188 1.00 91.44 127 MET A O 1
ATOM 975 N N . ALA A 1 128 ? -4.018 -6.546 18.291 1.00 90.12 128 ALA A N 1
ATOM 976 C CA . ALA A 1 128 ? -4.954 -5.759 19.084 1.00 90.12 128 ALA A CA 1
ATOM 977 C C . ALA A 1 128 ? -6.418 -6.124 18.789 1.00 90.12 128 ALA A C 1
ATOM 979 O O . ALA A 1 128 ? -7.195 -6.258 19.730 1.00 90.12 128 ALA A O 1
ATOM 980 N N . ASP A 1 129 ? -6.768 -6.344 17.518 1.00 86.88 129 ASP A N 1
ATOM 981 C CA . ASP A 1 129 ? -8.123 -6.714 17.095 1.00 86.88 129 ASP A CA 1
ATOM 982 C C . ASP A 1 129 ? -8.476 -8.173 17.445 1.00 86.88 129 ASP A C 1
ATOM 984 O O . ASP A 1 129 ? -9.632 -8.483 17.736 1.00 86.88 129 ASP A O 1
ATOM 988 N N . LEU A 1 130 ? -7.491 -9.081 17.450 1.00 89.38 130 LEU A N 1
ATOM 989 C CA . LEU A 1 130 ? -7.682 -10.488 17.826 1.00 89.38 130 LEU A CA 1
ATOM 990 C C . LEU A 1 130 ? -7.707 -10.711 19.346 1.00 89.38 130 LEU A C 1
ATOM 992 O O . LEU A 1 130 ? -8.306 -11.688 19.807 1.00 89.38 130 LEU A O 1
ATOM 996 N N . SER A 1 131 ? -7.049 -9.845 20.121 1.00 88.56 131 SER A N 1
ATOM 997 C CA . SER A 1 131 ? -6.930 -9.988 21.576 1.00 88.56 131 SER A CA 1
ATOM 998 C C . SER A 1 131 ? -8.241 -9.638 22.277 1.00 88.56 131 SER A C 1
ATOM 1000 O O . SER A 1 131 ? -8.732 -8.514 22.197 1.00 88.56 131 SER A O 1
ATOM 1002 N N . ASN A 1 132 ? -8.784 -10.585 23.036 1.00 86.88 132 ASN A N 1
ATOM 1003 C CA . ASN A 1 132 ? -9.967 -10.410 23.872 1.00 86.88 132 ASN A CA 1
ATOM 1004 C C . ASN A 1 132 ? -9.755 -11.047 25.260 1.00 86.88 132 ASN A C 1
ATOM 1006 O O . ASN A 1 132 ? -8.827 -11.839 25.437 1.00 86.88 132 ASN A O 1
ATOM 1010 N N . PRO A 1 133 ? -10.600 -10.736 26.262 1.00 83.62 133 PRO A N 1
ATOM 1011 C CA . PRO A 1 133 ? -10.437 -11.266 27.619 1.00 83.62 133 PRO A CA 1
ATOM 1012 C C . PRO A 1 133 ? -10.487 -12.799 27.735 1.00 83.62 133 PRO A C 1
ATOM 1014 O O . PRO A 1 133 ? -10.097 -13.341 28.764 1.00 83.62 133 PRO A O 1
ATOM 1017 N N . GLN A 1 134 ? -10.997 -13.502 26.721 1.00 85.50 134 GLN A N 1
ATOM 1018 C CA . GLN A 1 134 ? -11.094 -14.960 26.698 1.00 85.50 134 GLN A CA 1
ATOM 1019 C C . GLN A 1 134 ? -9.824 -15.630 26.157 1.00 85.50 134 GLN A C 1
ATOM 1021 O O . GLN A 1 134 ? -9.564 -16.781 26.499 1.00 85.50 134 GLN A O 1
ATOM 1026 N N . ASN A 1 135 ? -9.046 -14.941 25.316 1.00 87.50 135 ASN A N 1
ATOM 1027 C CA . ASN A 1 135 ? -7.858 -15.499 24.664 1.00 87.50 135 ASN A CA 1
ATOM 1028 C C . ASN A 1 135 ? -6.538 -14.804 25.040 1.00 87.50 135 ASN A C 1
ATOM 1030 O O . ASN A 1 135 ? -5.477 -15.341 24.724 1.00 87.50 135 ASN A O 1
ATOM 1034 N N . SER A 1 136 ? -6.584 -13.648 25.711 1.00 83.12 136 SER A N 1
ATOM 1035 C CA . SER A 1 136 ? -5.403 -12.857 26.053 1.00 83.12 136 SER A CA 1
ATOM 1036 C C . SER A 1 136 ? -5.458 -12.310 27.479 1.00 83.12 136 SER A C 1
ATOM 1038 O O . SER A 1 136 ? -6.497 -11.868 27.967 1.00 83.12 136 SER A O 1
ATOM 1040 N N . PHE A 1 137 ? -4.292 -12.276 28.130 1.00 78.81 137 PHE A N 1
ATOM 1041 C CA . PHE A 1 137 ? -4.096 -11.658 29.445 1.00 78.81 137 PHE A CA 1
ATOM 1042 C C . PHE A 1 137 ? -4.039 -10.121 29.389 1.00 78.81 137 PHE A C 1
ATOM 1044 O O . PHE A 1 137 ? -4.068 -9.470 30.432 1.00 78.81 137 PHE A O 1
ATOM 1051 N N . PHE A 1 138 ? -3.928 -9.531 28.194 1.00 82.31 138 PHE A N 1
ATOM 1052 C CA . PHE A 1 138 ? -3.827 -8.085 27.997 1.00 82.31 138 PHE A CA 1
ATOM 1053 C C . PHE A 1 138 ? -4.517 -7.627 26.705 1.00 82.31 138 PHE A C 1
ATOM 1055 O O . PHE A 1 138 ? -4.610 -8.363 25.723 1.00 82.31 138 PHE A O 1
ATOM 1062 N N . THR A 1 139 ? -4.966 -6.372 26.691 1.00 80.69 139 THR A N 1
ATOM 1063 C CA . THR A 1 139 ? -5.524 -5.704 25.505 1.00 80.69 139 THR A CA 1
ATOM 1064 C C . THR A 1 139 ? -4.602 -4.573 25.070 1.00 80.69 139 THR A C 1
ATOM 1066 O O . THR A 1 139 ? -4.159 -3.785 25.908 1.00 80.69 139 THR A O 1
ATOM 1069 N N . LEU A 1 140 ? -4.330 -4.468 23.771 1.00 84.12 140 LEU A N 1
ATOM 1070 C CA . LEU A 1 140 ? -3.418 -3.463 23.228 1.00 84.12 140 LEU A CA 1
ATOM 1071 C C . LEU A 1 140 ? -4.164 -2.169 22.851 1.00 84.12 140 LEU A C 1
ATOM 1073 O O . LEU A 1 140 ? -5.219 -2.228 22.218 1.00 84.12 140 LEU A O 1
ATOM 1077 N N . PRO A 1 141 ? -3.644 -0.983 23.215 1.00 85.94 141 PRO A N 1
ATOM 1078 C CA . PRO A 1 141 ? -4.303 0.280 22.909 1.00 85.94 141 PRO A CA 1
ATOM 1079 C C . PRO A 1 141 ? -4.080 0.703 21.449 1.00 85.94 141 PRO A C 1
ATOM 1081 O O . PRO A 1 141 ? -2.956 0.928 21.013 1.00 85.94 141 PRO A O 1
ATOM 1084 N N . LEU A 1 142 ? -5.157 0.917 20.694 1.00 84.62 142 LEU A N 1
ATOM 1085 C CA . LEU A 1 142 ? -5.073 1.408 19.308 1.00 84.62 142 LEU A CA 1
ATOM 1086 C C . LEU A 1 142 ? -4.990 2.946 19.189 1.00 84.62 142 LEU A C 1
ATOM 1088 O O . LEU A 1 142 ? -4.742 3.473 18.106 1.00 84.62 142 LEU A O 1
ATOM 1092 N N . GLY A 1 143 ? -5.197 3.672 20.296 1.00 81.00 143 GLY A N 1
ATOM 1093 C CA . GLY A 1 143 ? -5.217 5.139 20.336 1.00 81.00 143 GLY A CA 1
ATOM 1094 C C . GLY A 1 143 ? -6.435 5.722 19.615 1.00 81.00 143 GLY A C 1
ATOM 1095 O O . GLY A 1 143 ? -6.353 6.092 18.450 1.00 81.00 143 GLY A O 1
ATOM 1096 N N . GLN A 1 144 ? -7.589 5.791 20.284 1.00 77.56 144 GLN A N 1
ATOM 1097 C CA . GLN A 1 144 ? -8.824 6.308 19.677 1.00 77.56 144 GLN A CA 1
ATOM 1098 C C . GLN A 1 144 ? -8.688 7.799 19.331 1.00 77.56 144 GLN A C 1
ATOM 1100 O O . GLN A 1 144 ? -8.416 8.616 20.208 1.00 77.56 144 GLN A O 1
ATOM 1105 N N . LEU A 1 145 ? -8.897 8.147 18.057 1.00 69.25 145 LEU A N 1
ATOM 1106 C CA . LEU A 1 145 ? -8.822 9.532 17.566 1.00 69.25 145 LEU A CA 1
ATOM 1107 C C . LEU A 1 145 ? -10.197 10.227 17.550 1.00 69.25 145 LEU A C 1
ATOM 1109 O O . LEU A 1 145 ? -10.278 11.452 17.598 1.00 69.25 145 LEU A O 1
ATOM 1113 N N . GLY A 1 146 ? -11.288 9.456 17.499 1.00 63.97 146 GLY A N 1
ATOM 1114 C CA . GLY A 1 146 ? -12.658 9.970 17.513 1.00 63.97 146 GLY A CA 1
ATOM 1115 C C . GLY A 1 146 ? -13.183 10.288 18.919 1.00 63.97 146 GLY A C 1
ATOM 1116 O O . GLY A 1 146 ? -12.890 9.594 19.893 1.00 63.97 146 GLY A O 1
ATOM 1117 N N . ARG A 1 147 ? -14.024 11.325 19.028 1.00 57.94 147 ARG A N 1
ATOM 1118 C CA . ARG A 1 147 ? -14.733 11.673 20.269 1.00 57.94 147 ARG A CA 1
ATOM 1119 C C . ARG A 1 147 ? -15.770 10.584 2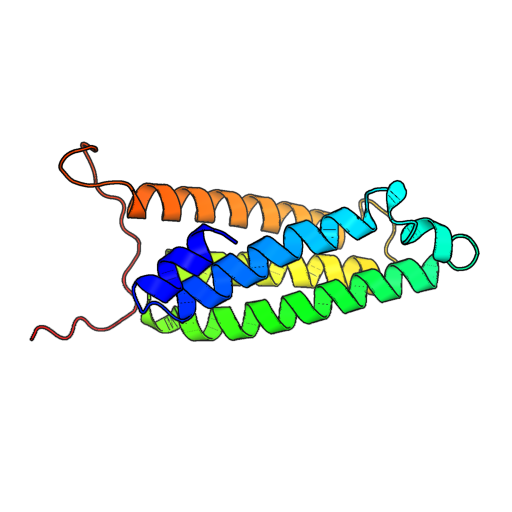0.574 1.00 57.94 147 ARG A C 1
ATOM 1121 O O . ARG A 1 147 ? -16.674 10.350 19.775 1.00 57.94 147 ARG A O 1
ATOM 1128 N N . ARG A 1 148 ? -15.650 9.926 21.730 1.00 50.25 148 ARG A N 1
ATOM 1129 C CA . ARG A 1 148 ? -16.597 8.913 22.222 1.00 50.25 148 ARG A CA 1
ATOM 1130 C C . ARG A 1 148 ? -17.975 9.555 22.443 1.00 50.25 148 ARG A C 1
ATOM 1132 O O . ARG A 1 148 ? -18.213 10.126 23.504 1.00 50.25 148 ARG A O 1
ATOM 1139 N N . HIS A 1 149 ? -18.880 9.472 21.469 1.00 49.28 149 HIS A N 1
ATOM 1140 C CA . HIS A 1 149 ? -20.297 9.740 21.719 1.00 49.28 149 HIS A CA 1
ATOM 1141 C C . HIS A 1 149 ? -20.846 8.566 22.534 1.00 49.28 149 HIS A C 1
ATOM 1143 O O . HIS A 1 149 ? -21.124 7.497 22.002 1.00 49.28 149 HIS A O 1
ATOM 1149 N N . ARG A 1 150 ? -20.906 8.750 23.858 1.00 44.09 150 ARG A N 1
ATOM 1150 C CA . ARG A 1 150 ? -21.726 7.913 24.736 1.00 44.09 150 ARG A CA 1
ATOM 1151 C C . ARG A 1 150 ? -23.185 8.190 24.364 1.00 44.09 150 ARG A C 1
ATOM 1153 O O . ARG A 1 150 ? -23.656 9.293 24.629 1.00 44.09 150 ARG A O 1
ATOM 1160 N N . HIS A 1 151 ? -23.841 7.229 23.726 1.00 37.09 151 HIS A N 1
ATOM 1161 C CA . HIS A 1 151 ? -25.292 7.088 23.775 1.00 37.09 151 HIS A CA 1
ATOM 1162 C C . HIS A 1 151 ? -25.614 5.963 24.751 1.00 37.09 151 HIS A C 1
ATOM 1164 O O . HIS A 1 151 ? -24.844 4.973 24.752 1.00 37.09 151 HIS A O 1
#

Nearest PDB structures (foldseek):
  5ys3-assembly1_A  TM=8.725E-01  e=4.476E-05  Citrobacter koseri ATCC BAA-895
  5zug-assembly1_F  TM=8.930E-01  e=1.958E-04  Escherichia coli K-12

Secondary structure (DSSP, 8-state):
-HHHHHHHHTT-HHHHHHHHHHHHHHHHHHHHH-GGG-HHHHTTT-HHHHHHHHHHHHHHHHHHHHHHHHHGGGSBHHHHHHHHHHHHHHHHHHHHHHTTPPTT-HHHHHHHHHHHHHHHHHHHHHHHHH--TTT-S------B-S-----

pLDDT: mean 91.74, std 9.89, range [37.09, 98.25]

Solvent-accessible surface area (backbone atoms only — not comparable to full-atom values): 7846 Å² total; per-residue (Å²): 58,73,69,7,59,53,27,44,75,71,69,34,60,68,55,14,50,52,36,29,52,58,38,48,48,55,54,58,53,45,43,55,70,41,72,89,67,39,51,59,66,75,26,69,93,38,61,65,59,45,31,39,52,54,10,53,54,29,39,53,52,19,53,53,33,47,58,54,29,66,70,25,65,60,52,25,47,51,61,29,50,28,32,49,31,44,23,49,17,28,41,28,43,12,50,29,26,57,66,68,52,62,90,85,36,71,51,44,48,49,13,54,53,30,43,52,53,22,51,54,42,48,54,50,50,51,50,34,72,69,37,40,87,90,82,32,99,63,76,61,86,52,51,75,58,45,83,84,79,83,126

Foldseek 3Di:
DVQLVVCVVVVNPLRNVVVVVVVVVVVVVVLCVDCVNVNCVVCPVPNLVSLLVVLVVLVVVLVVLVVSLVVCLQPFPLVNLLSVLLSLLSNLSSCCSNVVPDPPDPSPVSSVVSVVVSVVSVVVVVCQVPDDPVPDPDHDDRHGNHDDPDD

Sequence (151 aa):
VIAGLLEFRNGNTFGGTTFCSYGLYWISYSTLLIPFFGVAAAYAEYPDDYMTAVGTYLLAWTIFTFLMWTLTFKSNLASSLLFFCLGLTYLFSAVSSLAHLAPGNLVGKASGGMGMITSSIAWYCAMADLSNPQNSFFTLPLGQLGRRHRH

Organism: NCBI:txid979761